Protein AF-A0A522ABG9-F1 (afdb_monomer_lite)

Secondary structure (DSSP, 8-state):
--------------EETTEE-GGGGT----TT------STTSSHHHHHHHHHHHHTTT-TT--GGG-

Sequence (67 aa):
MTETLTWPRKTRELHNHHFDSTIWNDFRFRDDDIVIATYAKSGTTWTQQIVAQMLFGGDPELPVAEM

Structure (mmCIF, N/CA/C/O backbone):
data_AF-A0A522ABG9-F1
#
_entry.id   AF-A0A522ABG9-F1
#
loop_
_atom_site.group_PDB
_atom_site.id
_atom_site.type_symbol
_atom_site.label_atom_id
_atom_site.label_alt_id
_atom_site.label_comp_id
_atom_site.label_asym_id
_atom_site.label_entity_id
_atom_site.label_seq_id
_atom_site.pdbx_PDB_ins_code
_atom_site.Cartn_x
_atom_site.Cartn_y
_atom_site.Cartn_z
_atom_site.occupancy
_atom_site.B_iso_or_equiv
_atom_site.auth_seq_id
_atom_site.auth_comp_id
_atom_site.auth_asym_id
_atom_site.auth_atom_id
_atom_site.pdbx_PDB_model_num
ATOM 1 N N . MET A 1 1 ? -20.732 18.446 -17.265 1.00 47.78 1 MET A N 1
ATOM 2 C CA . MET A 1 1 ? -19.792 17.709 -18.133 1.00 47.78 1 MET A CA 1
ATOM 3 C C . MET A 1 1 ? -18.874 16.942 -17.203 1.00 47.78 1 MET A C 1
ATOM 5 O O . MET A 1 1 ? -18.212 17.576 -16.398 1.00 47.78 1 MET A O 1
ATOM 9 N N . THR A 1 2 ? -18.936 15.614 -17.194 1.00 60.47 2 THR A N 1
ATOM 10 C CA . THR A 1 2 ? -18.041 14.777 -16.384 1.00 60.47 2 THR A CA 1
ATOM 11 C C . THR A 1 2 ? -16.711 14.662 -17.112 1.00 60.47 2 THR A C 1
ATOM 13 O O . THR A 1 2 ? -16.655 14.066 -18.188 1.00 60.47 2 THR A O 1
ATOM 16 N N . GLU A 1 3 ? -15.660 15.267 -16.564 1.00 76.25 3 GLU A N 1
ATOM 17 C CA . GLU A 1 3 ? -14.303 15.030 -17.049 1.00 76.25 3 GLU A CA 1
ATOM 18 C C . GLU A 1 3 ? -13.975 13.542 -16.935 1.00 76.25 3 GLU A C 1
ATOM 20 O O . GLU A 1 3 ? -14.227 12.896 -15.916 1.00 76.25 3 GLU A O 1
ATOM 25 N N . THR A 1 4 ? -13.441 12.979 -18.012 1.00 80.69 4 THR A N 1
ATOM 26 C CA . THR A 1 4 ? -12.986 11.593 -18.022 1.00 80.69 4 THR A CA 1
ATOM 27 C C . THR A 1 4 ? -11.628 11.544 -17.328 1.00 80.69 4 THR A C 1
ATOM 29 O O . THR A 1 4 ? -10.635 12.024 -17.877 1.00 80.69 4 THR A O 1
ATOM 32 N N . LEU A 1 5 ? -11.572 10.991 -16.112 1.00 84.62 5 LEU A N 1
ATOM 33 C CA . LEU A 1 5 ? -10.303 10.770 -15.417 1.00 84.62 5 LEU A CA 1
ATOM 34 C C . LEU A 1 5 ? -9.409 9.852 -16.260 1.00 84.62 5 LEU A C 1
ATOM 36 O O . LEU A 1 5 ? -9.768 8.715 -16.570 1.00 84.62 5 LEU A O 1
ATOM 40 N N . THR A 1 6 ? -8.228 10.349 -16.626 1.00 88.62 6 THR A N 1
ATOM 41 C CA . THR A 1 6 ? -7.207 9.538 -17.293 1.00 88.62 6 THR A CA 1
ATOM 42 C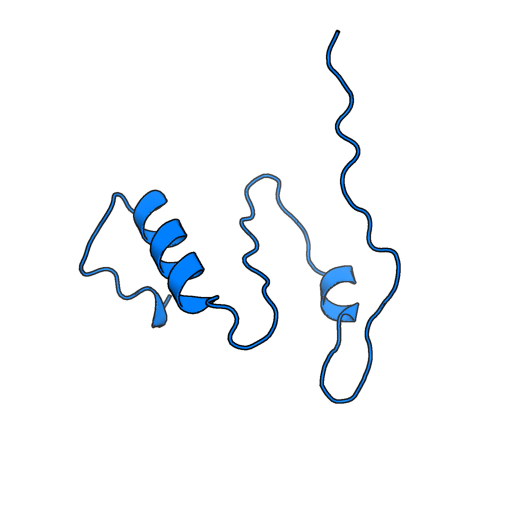 C . THR A 1 6 ? -6.342 8.876 -16.232 1.00 88.62 6 THR A C 1
ATOM 44 O O . THR A 1 6 ? -5.436 9.495 -15.678 1.00 88.62 6 THR A O 1
ATOM 47 N N . TRP A 1 7 ? -6.637 7.613 -15.934 1.00 85.94 7 TRP A N 1
ATOM 48 C CA . TRP A 1 7 ? -5.872 6.840 -14.961 1.00 85.94 7 TRP A CA 1
ATOM 49 C C . TRP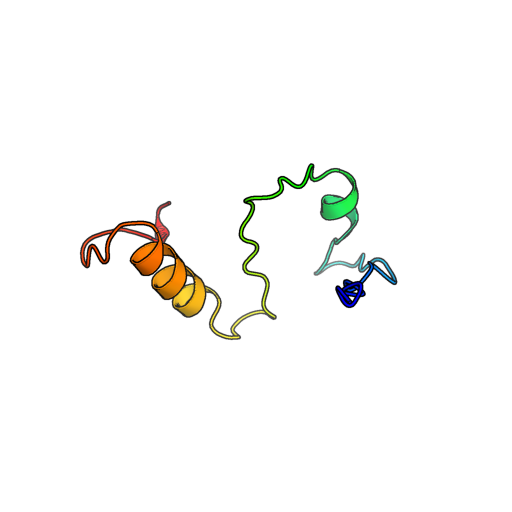 A 1 7 ? -4.464 6.504 -15.474 1.00 85.94 7 TRP A C 1
ATOM 51 O O . TRP A 1 7 ? -4.300 6.223 -16.670 1.00 85.94 7 TRP A O 1
ATOM 61 N N . PRO A 1 8 ? -3.448 6.479 -14.589 1.00 86.69 8 PRO A N 1
ATOM 62 C CA . PRO A 1 8 ? -2.137 5.944 -14.923 1.00 86.69 8 PRO A CA 1
ATOM 63 C C . PRO A 1 8 ? -2.259 4.522 -15.474 1.00 86.69 8 PRO A C 1
ATOM 65 O O . PRO A 1 8 ? -3.016 3.702 -14.957 1.00 86.69 8 PRO A O 1
ATOM 68 N N . ARG A 1 9 ? -1.496 4.218 -16.524 1.00 88.19 9 ARG A N 1
ATOM 69 C CA . ARG A 1 9 ? -1.411 2.870 -17.100 1.00 88.19 9 ARG A CA 1
ATOM 70 C C . ARG A 1 9 ? -0.008 2.321 -16.905 1.00 88.19 9 ARG A C 1
ATOM 72 O O . ARG A 1 9 ? 0.963 3.074 -16.956 1.00 88.19 9 ARG A O 1
ATOM 79 N N . LYS A 1 10 ? 0.103 1.004 -16.716 1.00 89.25 10 LYS A N 1
ATOM 80 C CA . LYS A 1 10 ? 1.392 0.303 -16.693 1.00 89.25 10 LYS A CA 1
ATOM 81 C C . LYS A 1 10 ? 2.130 0.575 -18.010 1.00 89.25 10 LYS A C 1
ATOM 83 O O . LYS A 1 10 ? 1.624 0.250 -19.078 1.00 89.25 10 LYS A O 1
ATOM 88 N N . THR A 1 11 ? 3.310 1.190 -17.932 1.00 94.31 11 THR A N 1
ATOM 89 C CA . THR A 1 11 ? 4.120 1.556 -19.110 1.00 94.31 11 THR A CA 1
ATOM 90 C C . THR A 1 11 ? 5.256 0.578 -19.393 1.00 94.31 11 THR A C 1
ATOM 92 O O . THR A 1 11 ? 5.772 0.554 -20.506 1.00 94.31 11 THR A O 1
ATOM 95 N N . ARG A 1 12 ? 5.667 -0.217 -18.397 1.00 94.75 12 ARG A N 1
ATOM 96 C CA . ARG A 1 12 ? 6.735 -1.220 -18.507 1.00 94.75 12 ARG A CA 1
ATOM 97 C C . ARG A 1 12 ? 6.655 -2.254 -17.389 1.00 94.75 12 ARG A C 1
ATOM 99 O O . ARG A 1 12 ? 5.925 -2.067 -16.416 1.00 94.75 12 ARG A O 1
ATOM 106 N N . GLU A 1 13 ? 7.481 -3.287 -17.499 1.00 95.94 13 GLU A N 1
ATOM 107 C CA . GLU A 1 13 ? 7.747 -4.249 -16.430 1.00 95.94 13 GLU A CA 1
ATOM 108 C C . GLU A 1 13 ? 9.120 -3.988 -15.801 1.00 95.94 13 GLU A C 1
ATOM 110 O O . GLU A 1 13 ? 10.089 -3.624 -16.470 1.00 95.94 13 GLU A O 1
ATOM 115 N N . LEU A 1 14 ? 9.190 -4.153 -14.487 1.00 94.56 14 LEU A N 1
ATOM 116 C CA . LEU A 1 14 ? 10.409 -4.319 -13.712 1.00 94.56 14 LEU A CA 1
ATOM 117 C C . LEU A 1 14 ? 10.592 -5.812 -13.446 1.00 94.56 14 LEU A C 1
ATOM 119 O O . LEU A 1 14 ? 9.756 -6.405 -12.769 1.00 94.56 14 LEU A O 1
ATOM 123 N N . HIS A 1 15 ? 11.657 -6.398 -13.981 1.00 96.19 15 HIS A N 1
ATOM 124 C CA . HIS A 1 15 ? 12.047 -7.772 -13.689 1.00 96.19 15 HIS A CA 1
ATOM 125 C C . HIS A 1 15 ? 13.567 -7.828 -13.522 1.00 96.19 15 HIS A C 1
ATOM 127 O O . HIS A 1 15 ? 14.325 -7.607 -14.468 1.00 96.19 15 HIS A O 1
ATOM 133 N N . ASN A 1 16 ? 14.015 -8.001 -12.286 1.00 94.88 16 ASN A N 1
ATOM 134 C CA . ASN A 1 16 ? 15.412 -8.121 -11.892 1.00 94.88 16 ASN A CA 1
ATOM 135 C C . ASN A 1 16 ? 15.502 -8.839 -10.538 1.00 94.88 16 ASN A C 1
ATOM 137 O O . ASN A 1 16 ? 14.492 -9.182 -9.936 1.00 94.88 16 ASN A O 1
ATOM 141 N N . HIS A 1 17 ? 16.720 -9.014 -10.027 1.00 94.62 17 HIS A N 1
ATOM 142 C CA . HIS A 1 17 ? 16.963 -9.726 -8.771 1.00 94.62 17 HIS A CA 1
ATOM 143 C C . HIS A 1 17 ? 16.197 -9.166 -7.550 1.00 94.62 17 HIS A C 1
ATOM 145 O O . HIS A 1 17 ? 15.914 -9.907 -6.617 1.00 94.62 17 HIS A O 1
ATOM 151 N N . HIS A 1 18 ? 15.875 -7.869 -7.528 1.00 91.50 18 HIS A N 1
ATOM 152 C CA . HIS A 1 18 ? 15.205 -7.213 -6.398 1.00 91.50 18 HIS A CA 1
ATOM 153 C C . HIS A 1 18 ? 13.722 -6.920 -6.646 1.00 91.50 18 HIS A C 1
ATOM 155 O O . HIS A 1 18 ? 12.996 -6.638 -5.696 1.00 91.50 18 HIS A O 1
ATOM 161 N N . PHE A 1 19 ? 13.272 -6.946 -7.901 1.00 94.25 19 PHE A N 1
ATOM 162 C CA . PHE A 1 19 ? 11.915 -6.566 -8.274 1.00 94.25 19 PHE A CA 1
ATOM 163 C C . 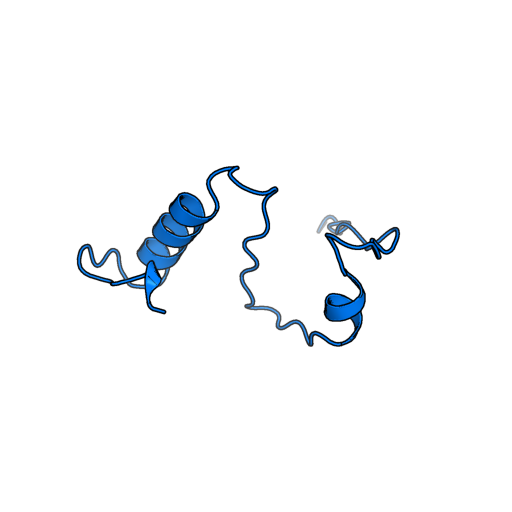PHE A 1 19 ? 11.376 -7.484 -9.357 1.00 94.25 19 PHE A C 1
ATOM 165 O O . PHE A 1 19 ? 11.964 -7.571 -10.432 1.00 94.25 19 PHE A O 1
ATOM 172 N N . ASP A 1 20 ? 10.202 -8.053 -9.110 1.00 94.94 20 ASP A N 1
ATOM 173 C CA . ASP A 1 20 ? 9.393 -8.703 -10.129 1.00 94.94 20 ASP A CA 1
ATOM 174 C C . ASP A 1 20 ? 7.982 -8.108 -10.122 1.00 94.94 20 ASP A C 1
ATOM 176 O O . ASP A 1 20 ? 7.202 -8.287 -9.191 1.00 94.94 20 ASP A O 1
ATOM 180 N N . SER A 1 21 ? 7.673 -7.339 -11.161 1.00 94.31 21 SER A N 1
ATOM 181 C CA . SER A 1 21 ? 6.367 -6.695 -11.344 1.00 94.31 21 SER A CA 1
ATOM 182 C C . SER A 1 21 ? 5.414 -7.502 -12.224 1.00 94.31 21 SER A C 1
ATOM 184 O O . SER A 1 21 ? 4.281 -7.062 -12.438 1.00 94.31 21 SER A O 1
ATOM 186 N N . THR A 1 22 ? 5.850 -8.654 -12.745 1.00 95.88 22 THR A N 1
ATOM 187 C CA . THR A 1 22 ? 4.992 -9.522 -13.567 1.00 95.88 22 THR A CA 1
ATOM 188 C C . THR A 1 22 ? 3.832 -10.101 -12.754 1.00 95.88 22 THR A C 1
ATOM 190 O O . THR A 1 22 ? 2.759 -10.304 -13.311 1.00 95.88 22 THR A O 1
ATOM 193 N N . ILE A 1 23 ? 3.983 -10.207 -11.426 1.00 92.62 23 ILE A N 1
ATOM 194 C CA . ILE A 1 23 ? 2.929 -10.624 -10.485 1.00 92.62 23 ILE A CA 1
ATOM 195 C C . ILE A 1 23 ? 1.624 -9.818 -10.615 1.00 92.62 23 ILE A C 1
ATOM 197 O O . ILE A 1 23 ? 0.538 -10.350 -10.404 1.00 92.62 23 ILE A O 1
ATOM 201 N N . TRP A 1 24 ? 1.702 -8.542 -11.011 1.00 92.81 24 TRP A N 1
ATOM 202 C CA . TRP A 1 24 ? 0.523 -7.687 -11.188 1.00 92.81 24 TRP A CA 1
ATOM 203 C C . TRP A 1 24 ? -0.291 -8.013 -12.447 1.00 92.81 24 TRP A C 1
ATOM 205 O O . TRP A 1 24 ? -1.421 -7.548 -12.556 1.00 92.81 24 TRP A O 1
ATOM 215 N N . ASN A 1 25 ? 0.255 -8.779 -13.398 1.00 94.00 25 ASN A N 1
ATOM 216 C CA . ASN A 1 25 ? -0.473 -9.170 -14.611 1.00 94.00 25 ASN A CA 1
ATOM 217 C C . ASN A 1 25 ? -1.605 -10.158 -14.307 1.00 94.00 25 ASN A C 1
ATOM 219 O O . ASN A 1 25 ? -2.626 -10.145 -14.990 1.00 94.00 25 ASN A O 1
ATOM 223 N N . ASP A 1 26 ? -1.424 -10.977 -13.270 1.00 94.56 26 ASP A N 1
ATOM 224 C CA . ASP A 1 26 ? -2.371 -12.023 -12.881 1.00 94.56 26 ASP A CA 1
ATOM 225 C C . ASP A 1 26 ? -3.258 -11.608 -11.695 1.00 94.56 26 ASP A C 1
ATOM 227 O O . ASP A 1 26 ? -4.232 -12.293 -11.366 1.00 94.56 26 ASP A O 1
ATOM 231 N N . PHE A 1 27 ? -2.952 -10.473 -11.056 1.00 92.38 27 PHE A N 1
ATOM 232 C CA . PHE A 1 27 ? -3.754 -9.929 -9.966 1.00 92.38 27 PHE A CA 1
ATOM 233 C C . PHE A 1 27 ? -5.100 -9.412 -10.494 1.00 92.38 27 PHE A C 1
ATOM 235 O O . PHE A 1 27 ? -5.166 -8.530 -11.351 1.00 92.38 27 PHE A O 1
ATOM 242 N N . ARG A 1 28 ? -6.199 -9.960 -9.970 1.00 94.38 28 ARG A N 1
ATOM 243 C CA . ARG A 1 28 ? -7.559 -9.551 -10.338 1.00 94.38 28 ARG A CA 1
ATOM 244 C C . ARG A 1 28 ? -8.011 -8.394 -9.456 1.00 94.38 28 ARG A C 1
ATOM 246 O O . ARG A 1 28 ? -8.482 -8.628 -8.350 1.00 94.38 28 ARG A O 1
ATOM 253 N N . PHE A 1 29 ? -7.887 -7.176 -9.973 1.00 91.06 29 PHE A N 1
ATOM 254 C CA . PHE A 1 29 ? -8.346 -5.969 -9.289 1.00 91.06 29 PHE A CA 1
ATOM 255 C C . PHE A 1 29 ? -9.860 -5.964 -9.081 1.00 91.06 29 PHE A C 1
ATOM 257 O O . PHE A 1 29 ? -10.628 -6.345 -9.973 1.00 91.06 29 PHE A O 1
ATOM 264 N N . ARG A 1 30 ? -10.269 -5.474 -7.916 1.00 95.12 30 ARG A N 1
ATOM 265 C CA . ARG A 1 30 ? -11.648 -5.140 -7.568 1.00 95.12 30 ARG A CA 1
ATOM 266 C C . ARG A 1 30 ? -11.797 -3.625 -7.472 1.00 95.12 30 ARG A C 1
ATOM 268 O O . ARG A 1 30 ? -10.831 -2.913 -7.212 1.00 95.12 30 ARG A O 1
ATOM 275 N N . ASP A 1 31 ? -13.021 -3.142 -7.649 1.00 93.44 31 ASP A N 1
ATOM 276 C CA . ASP A 1 31 ? -13.321 -1.705 -7.599 1.00 93.44 31 ASP A CA 1
ATOM 277 C C . ASP A 1 31 ? -13.092 -1.091 -6.203 1.00 93.44 31 ASP A C 1
ATOM 279 O O . ASP A 1 31 ? -12.952 0.124 -6.079 1.00 93.44 31 ASP A O 1
ATOM 283 N N . ASP A 1 32 ? -13.049 -1.925 -5.160 1.00 94.56 32 ASP A N 1
ATOM 284 C CA . ASP A 1 32 ? -12.892 -1.554 -3.753 1.00 94.56 32 ASP A CA 1
ATOM 285 C C . ASP A 1 32 ? -11.511 -1.891 -3.160 1.00 94.56 32 ASP A C 1
ATOM 287 O O . ASP A 1 32 ? -11.291 -1.689 -1.964 1.00 94.56 32 ASP A O 1
ATOM 291 N N . ASP A 1 33 ? -10.563 -2.367 -3.974 1.00 94.62 33 ASP A N 1
ATOM 292 C CA . ASP A 1 33 ? -9.212 -2.672 -3.499 1.00 94.62 33 ASP A CA 1
ATOM 293 C C . ASP A 1 33 ? -8.447 -1.397 -3.103 1.00 94.62 33 ASP A C 1
ATOM 295 O O . ASP A 1 33 ? -8.390 -0.408 -3.839 1.00 94.62 33 ASP A O 1
ATOM 299 N N . ILE A 1 34 ? -7.759 -1.452 -1.959 1.00 94.62 34 ILE A N 1
ATOM 300 C CA . ILE A 1 34 ? -6.827 -0.410 -1.517 1.00 94.62 34 ILE A CA 1
ATOM 301 C C . ILE A 1 34 ? -5.400 -0.949 -1.629 1.00 94.62 34 ILE A C 1
ATOM 303 O O . ILE A 1 34 ? -5.003 -1.856 -0.899 1.00 94.62 34 ILE A O 1
ATOM 307 N N . VAL A 1 35 ? -4.601 -0.360 -2.522 1.00 93.88 35 VAL A N 1
ATOM 308 C CA . VAL A 1 35 ? -3.195 -0.739 -2.730 1.00 93.88 35 VAL A CA 1
ATOM 309 C C . VAL A 1 35 ? -2.269 0.290 -2.087 1.00 93.88 35 VAL A C 1
ATOM 311 O O . VAL A 1 35 ? -2.212 1.444 -2.510 1.00 93.88 35 VAL A O 1
ATOM 314 N N . ILE A 1 36 ? -1.486 -0.140 -1.094 1.00 95.75 36 ILE A N 1
ATOM 315 C CA . ILE A 1 36 ? -0.423 0.670 -0.486 1.00 95.75 36 ILE A CA 1
ATOM 316 C C . ILE A 1 36 ? 0.921 0.179 -1.026 1.00 95.75 36 ILE A C 1
ATOM 318 O O . ILE A 1 36 ? 1.451 -0.837 -0.583 1.00 95.75 36 ILE A O 1
ATOM 322 N N . ALA A 1 37 ? 1.482 0.916 -1.984 1.00 92.62 37 ALA A N 1
ATOM 323 C CA . ALA A 1 37 ? 2.767 0.605 -2.600 1.00 92.62 37 ALA A CA 1
ATOM 324 C C . ALA A 1 37 ? 3.686 1.828 -2.540 1.00 92.62 37 ALA A C 1
ATOM 326 O O . ALA A 1 37 ? 3.430 2.850 -3.175 1.00 92.62 37 ALA A O 1
ATOM 327 N N . THR A 1 38 ? 4.771 1.728 -1.775 1.00 93.81 38 THR A N 1
ATOM 328 C CA . THR A 1 38 ? 5.791 2.776 -1.669 1.00 93.81 38 THR A CA 1
ATOM 329 C C . THR A 1 38 ? 7.173 2.182 -1.900 1.00 93.81 38 THR A C 1
ATOM 331 O O . THR A 1 38 ? 7.368 0.970 -1.784 1.00 93.81 38 THR A O 1
ATOM 334 N N . TYR A 1 39 ? 8.153 3.020 -2.248 1.00 93.19 39 TYR A N 1
ATOM 335 C CA . TYR A 1 39 ? 9.536 2.555 -2.267 1.00 93.19 39 TYR A CA 1
ATOM 336 C C . TYR A 1 39 ? 9.952 2.101 -0.862 1.00 93.19 39 TYR A C 1
ATOM 338 O O . TYR A 1 39 ? 9.430 2.579 0.153 1.00 93.19 39 TYR A O 1
ATOM 346 N N . ALA A 1 40 ? 10.883 1.148 -0.804 1.00 93.56 40 ALA A N 1
ATOM 347 C CA . ALA A 1 40 ? 11.305 0.557 0.453 1.00 93.56 40 ALA A CA 1
ATOM 348 C C . ALA A 1 40 ? 11.714 1.648 1.456 1.00 93.56 40 ALA A C 1
ATOM 350 O O . ALA A 1 40 ? 12.509 2.536 1.150 1.00 93.56 40 ALA A O 1
ATOM 351 N N . LYS A 1 41 ? 11.175 1.539 2.676 1.00 95.50 41 LYS A N 1
ATOM 352 C CA . LYS A 1 41 ? 11.440 2.439 3.813 1.00 95.50 41 LYS A CA 1
ATOM 353 C C . LYS A 1 41 ? 10.878 3.862 3.671 1.00 95.50 41 LYS A C 1
ATOM 355 O O . LYS A 1 41 ? 11.226 4.720 4.473 1.00 95.50 41 LYS A O 1
ATOM 360 N N . SER A 1 42 ? 9.940 4.099 2.756 1.00 97.88 42 SER A N 1
ATOM 361 C CA . SER A 1 42 ? 9.235 5.386 2.617 1.00 97.88 42 SER A CA 1
ATOM 362 C C . SER A 1 42 ? 7.947 5.487 3.453 1.00 97.88 42 SER A C 1
ATOM 364 O O . SER A 1 42 ? 7.009 6.168 3.057 1.00 97.88 42 SER A O 1
ATOM 366 N N . GLY A 1 43 ? 7.874 4.798 4.598 1.00 97.06 43 GLY A N 1
ATOM 367 C CA . GLY A 1 43 ? 6.742 4.921 5.528 1.00 97.06 43 GLY A CA 1
ATOM 368 C C . GLY A 1 43 ? 5.522 4.037 5.238 1.00 97.06 43 GLY A C 1
ATOM 369 O O . GLY A 1 43 ? 4.442 4.347 5.728 1.00 97.06 43 GLY A O 1
ATOM 370 N N . THR A 1 44 ? 5.673 2.923 4.508 1.00 97.25 44 THR A N 1
ATOM 371 C CA . THR A 1 44 ? 4.574 1.979 4.197 1.00 97.25 44 THR A CA 1
ATOM 372 C C . THR A 1 44 ? 3.794 1.556 5.445 1.00 97.25 44 THR A C 1
ATOM 374 O O . THR A 1 44 ? 2.571 1.616 5.446 1.00 97.25 44 THR A O 1
ATOM 377 N N . THR A 1 45 ? 4.502 1.227 6.531 1.00 96.00 45 THR A N 1
ATOM 378 C CA . THR A 1 45 ? 3.908 0.836 7.820 1.00 96.00 45 THR A CA 1
ATOM 379 C C . THR A 1 45 ? 3.031 1.934 8.417 1.00 96.00 45 THR A C 1
ATOM 381 O O . THR A 1 45 ? 1.965 1.656 8.954 1.00 96.00 45 THR A O 1
ATOM 384 N N . TRP A 1 46 ? 3.441 3.199 8.298 1.00 97.00 46 TRP A N 1
ATOM 385 C CA . TRP A 1 46 ? 2.651 4.305 8.832 1.00 97.00 46 TRP A CA 1
ATOM 386 C C . TRP A 1 46 ? 1.388 4.543 8.000 1.00 97.00 46 TRP A C 1
ATOM 388 O O . TRP A 1 46 ? 0.308 4.726 8.557 1.00 97.00 46 TRP A O 1
ATOM 398 N N . THR A 1 47 ? 1.494 4.460 6.670 1.00 97.81 47 THR A N 1
ATOM 399 C CA . THR A 1 47 ? 0.329 4.542 5.779 1.00 97.81 47 THR A CA 1
ATOM 400 C C . THR A 1 47 ? -0.647 3.387 6.010 1.00 97.81 47 THR A C 1
ATOM 402 O O . THR A 1 47 ? -1.849 3.630 6.073 1.00 97.81 47 THR A O 1
ATOM 405 N N . GLN A 1 48 ? -0.148 2.160 6.195 1.00 97.12 48 GLN A N 1
ATOM 406 C CA . GLN A 1 48 ? -0.968 0.997 6.557 1.00 97.12 48 GLN A CA 1
ATOM 407 C C . GLN A 1 48 ? -1.746 1.247 7.851 1.00 97.12 48 GLN A C 1
ATOM 409 O O . GLN A 1 48 ? -2.959 1.046 7.862 1.00 97.12 48 GLN A O 1
ATOM 414 N N . GLN A 1 49 ? -1.090 1.777 8.892 1.00 96.88 49 GLN A N 1
ATOM 415 C CA . GLN A 1 49 ? -1.764 2.134 10.142 1.00 96.88 49 GLN A CA 1
ATOM 416 C C . GLN A 1 49 ? -2.884 3.150 9.906 1.00 96.88 49 GLN A C 1
ATOM 418 O O . GLN A 1 49 ? -4.012 2.919 10.320 1.00 96.88 49 GLN A O 1
ATOM 423 N N . ILE A 1 50 ? -2.605 4.259 9.213 1.00 96.50 50 ILE A N 1
ATOM 424 C CA . ILE A 1 50 ? -3.603 5.313 8.967 1.00 96.50 50 ILE A CA 1
ATOM 425 C C . ILE A 1 50 ? -4.826 4.751 8.231 1.00 96.50 50 ILE A C 1
ATOM 427 O O . ILE A 1 50 ? -5.959 5.006 8.636 1.00 96.50 50 ILE A O 1
ATOM 431 N N . VAL A 1 51 ? -4.609 3.967 7.172 1.00 97.25 51 VAL A N 1
ATOM 432 C CA . VAL A 1 51 ? -5.700 3.366 6.392 1.00 97.25 51 VAL A CA 1
ATOM 433 C C . VAL A 1 51 ? -6.502 2.376 7.232 1.00 97.25 51 VAL A C 1
ATOM 435 O O . VAL A 1 51 ? -7.729 2.452 7.228 1.00 97.25 51 VAL A O 1
ATOM 438 N N . ALA A 1 52 ? -5.845 1.508 8.002 1.00 96.62 52 ALA A N 1
ATOM 439 C CA . 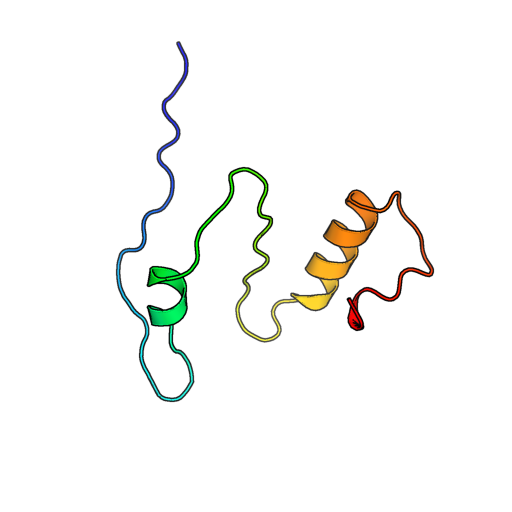ALA A 1 52 ? -6.532 0.569 8.884 1.00 96.62 52 ALA A CA 1
ATOM 440 C C . ALA A 1 52 ? -7.414 1.299 9.910 1.00 96.62 52 ALA A C 1
ATOM 442 O O . ALA A 1 52 ? -8.581 0.958 10.075 1.00 96.62 52 ALA A O 1
ATOM 443 N N . GLN A 1 53 ? -6.913 2.370 10.528 1.00 96.44 53 GLN A N 1
ATOM 444 C CA . GLN A 1 53 ? -7.697 3.164 11.478 1.00 96.44 53 GLN A CA 1
ATOM 445 C C . GLN A 1 53 ? -8.935 3.803 10.826 1.00 96.44 53 GLN A C 1
ATOM 447 O O . GLN A 1 53 ? -9.998 3.840 11.441 1.00 96.44 53 GLN A O 1
ATOM 452 N N . MET A 1 54 ? -8.846 4.246 9.567 1.00 96.94 54 MET A N 1
ATOM 453 C CA . MET A 1 54 ? -10.018 4.746 8.833 1.00 96.94 54 MET A CA 1
ATOM 454 C C . MET A 1 54 ? -11.041 3.643 8.523 1.00 96.94 54 MET A C 1
ATOM 456 O O . MET A 1 54 ? -12.241 3.903 8.568 1.00 96.94 54 MET A O 1
ATOM 460 N N . LEU A 1 55 ? -10.586 2.425 8.216 1.00 96.06 55 LEU A N 1
ATOM 461 C CA . LEU A 1 55 ? -11.457 1.299 7.857 1.00 96.06 55 LEU A CA 1
ATOM 462 C C . LEU A 1 55 ? -12.126 0.641 9.070 1.00 96.06 55 LEU A C 1
ATOM 464 O O . LEU A 1 55 ? -13.266 0.193 8.971 1.00 96.06 55 LEU A O 1
ATOM 468 N N . PHE A 1 56 ? -11.438 0.594 10.211 1.00 95.44 56 PHE A N 1
ATOM 469 C CA . PHE A 1 56 ? -11.855 -0.167 11.393 1.00 95.44 56 PHE A CA 1
ATOM 470 C C . PHE A 1 56 ? -12.297 0.720 12.564 1.00 95.44 56 PHE A C 1
ATOM 472 O O . PHE A 1 56 ? -12.245 0.310 13.719 1.00 95.44 56 PHE A O 1
ATOM 479 N N . GLY A 1 57 ? -12.754 1.942 12.278 1.00 96.06 57 GLY A N 1
ATOM 480 C CA . GLY A 1 57 ? -13.383 2.808 13.280 1.00 96.06 57 GLY A CA 1
ATOM 481 C C . GLY A 1 57 ? -12.425 3.406 14.314 1.00 96.06 57 GLY A C 1
ATOM 482 O O . GLY A 1 57 ? -12.868 3.792 15.392 1.00 96.06 57 GLY A O 1
ATOM 483 N N . GLY A 1 58 ? -11.137 3.511 13.990 1.00 94.31 58 GLY A N 1
ATOM 484 C CA . GLY A 1 58 ? -10.143 4.150 14.849 1.00 94.31 58 GLY A CA 1
ATOM 485 C C . GLY A 1 58 ? -9.774 3.349 16.099 1.00 94.31 58 GLY A C 1
ATOM 486 O O . GLY A 1 58 ? -9.480 3.965 17.121 1.00 94.31 58 GLY A O 1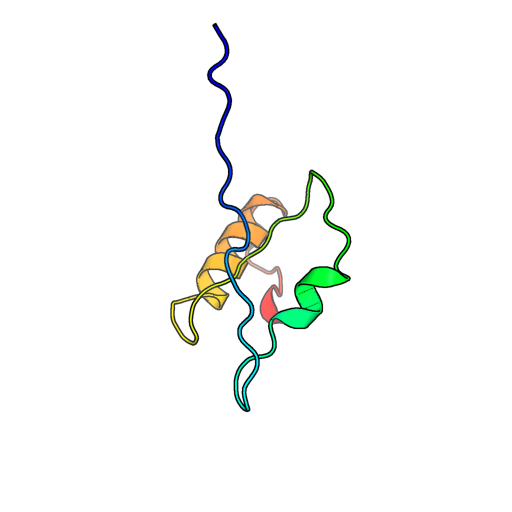
ATOM 487 N N . ASP A 1 59 ? -9.831 2.014 16.043 1.00 94.44 59 ASP A N 1
ATOM 488 C CA . ASP A 1 59 ? -9.435 1.139 17.151 1.00 94.44 59 ASP A CA 1
ATOM 489 C C . ASP A 1 59 ? -7.915 1.218 17.427 1.00 94.44 59 ASP A C 1
ATOM 491 O O . ASP A 1 59 ? -7.115 0.715 16.623 1.00 94.44 59 ASP A O 1
ATOM 495 N N . PRO A 1 60 ? -7.488 1.811 18.561 1.00 89.81 60 PRO A N 1
ATOM 496 C CA . PRO A 1 60 ? -6.073 1.980 18.877 1.00 89.81 60 PRO A CA 1
ATOM 497 C C . PRO A 1 60 ? -5.348 0.660 19.171 1.00 89.81 60 PRO A C 1
ATOM 499 O O . PRO A 1 60 ? -4.123 0.627 19.063 1.00 89.81 60 PRO A O 1
ATOM 502 N N . GLU A 1 61 ? -6.074 -0.412 19.499 1.00 93.62 61 GLU A N 1
ATOM 503 C CA . GLU A 1 61 ? -5.500 -1.716 19.856 1.00 93.62 61 GLU A CA 1
ATOM 504 C C . GLU A 1 61 ? -5.455 -2.692 18.668 1.00 93.62 61 GLU A C 1
ATOM 506 O O . GLU A 1 61 ? -4.999 -3.827 18.815 1.00 93.62 61 GLU A O 1
ATOM 511 N N . LEU A 1 62 ? -5.903 -2.271 17.478 1.00 93.62 62 LEU A N 1
ATOM 512 C CA . LEU A 1 62 ? -5.884 -3.104 16.277 1.00 93.62 62 LEU A CA 1
ATOM 513 C C . LEU A 1 62 ? -4.435 -3.487 15.898 1.00 93.62 62 LEU A C 1
ATOM 515 O O . LEU A 1 62 ? -3.636 -2.598 15.573 1.00 93.62 62 LEU A O 1
ATOM 519 N N . PRO A 1 63 ? -4.083 -4.789 15.849 1.00 93.44 63 PRO A N 1
ATOM 520 C CA . PRO A 1 63 ? -2.729 -5.233 15.529 1.00 93.44 63 PRO A CA 1
ATOM 521 C C . PRO A 1 63 ? -2.487 -5.229 14.011 1.00 93.44 63 PRO A C 1
ATOM 523 O O . PRO A 1 63 ? -2.357 -6.272 13.379 1.00 93.44 63 PRO A O 1
ATOM 526 N N . VAL A 1 64 ? -2.403 -4.041 13.402 1.00 94.06 64 VAL A N 1
ATOM 527 C CA . VAL A 1 64 ? -2.288 -3.860 11.935 1.00 94.06 64 VAL A CA 1
ATOM 528 C C . VAL A 1 64 ? -1.083 -4.586 11.329 1.00 94.06 64 VAL A C 1
ATOM 530 O O . VAL A 1 64 ? -1.135 -5.015 10.184 1.00 94.06 64 VAL A O 1
ATOM 533 N N . ALA A 1 65 ? 0.005 -4.742 12.086 1.00 90.50 65 ALA A N 1
ATOM 534 C CA . ALA A 1 65 ? 1.194 -5.460 11.628 1.00 90.50 65 ALA A CA 1
ATOM 535 C C . ALA A 1 65 ? 0.988 -6.984 11.487 1.00 90.50 65 ALA A C 1
ATOM 537 O O . ALA A 1 65 ? 1.826 -7.641 10.872 1.00 90.50 65 ALA A O 1
ATOM 538 N N . GLU A 1 66 ? -0.08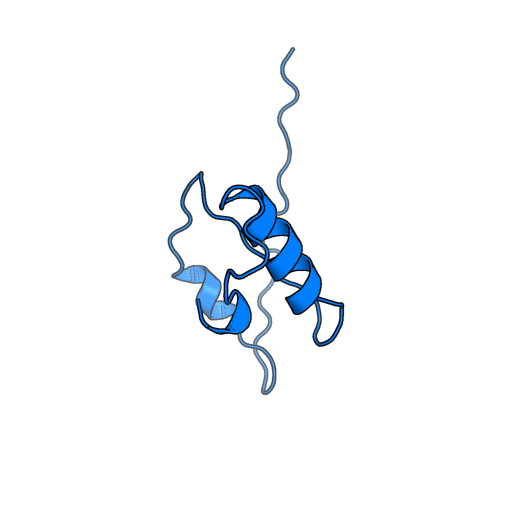4 -7.530 12.071 1.00 90.81 66 GLU A N 1
ATOM 539 C CA . GLU A 1 66 ? -0.415 -8.962 12.095 1.00 90.81 66 GLU A CA 1
ATOM 540 C C . GLU A 1 66 ? -1.628 -9.322 11.217 1.00 90.81 66 GLU A C 1
ATOM 542 O O . GLU A 1 66 ? -1.988 -10.497 11.139 1.00 90.81 66 GLU A O 1
ATOM 547 N N . MET A 1 67 ? -2.260 -8.330 10.577 1.00 82.38 67 MET A N 1
ATOM 548 C CA . MET A 1 67 ? -3.362 -8.524 9.619 1.00 82.38 67 MET A CA 1
ATOM 549 C C . MET A 1 67 ? -2.853 -9.078 8.288 1.00 82.38 67 MET A C 1
ATOM 551 O O . MET A 1 67 ? -3.549 -9.956 7.731 1.00 82.38 67 MET A O 1
#

Foldseek 3Di:
DDDDDDDDDDPDFDDDPVDGPVVVVPDDDDPPDDDQDDPPPPCSVVVQVVVCCVVPVNPPPPPSVVD

pLDDT: mean 92.13, std 7.88, range [47.78, 97.88]

Radius of gyration: 15.87 Å; chains: 1; bounding box: 37×30×39 Å